Protein AF-A0AAW2X9J6-F1 (afdb_monomer)

InterPro domains:
  IPR004583 DNA repair protein Rad4 [PTHR12135] (3-171)
  IPR018328 Rad4 beta-hairpin domain 3 [PF10405] (2-46)
  IPR018328 Rad4 beta-hairpin domain 3 [SM01032] (1-47)
  IPR042488 Rad4, beta-hairpin domain 3 superfamily [G3DSA:3.30.70.2460] (1-50)

Organism: NCBI:txid2727402

Radius of gyration: 32.55 Å; Cα contacts (8 Å, |Δi|>4): 100; chains: 1; bounding box: 58×76×76 Å

Nearest PDB structures (foldseek):
  8ebx-assembly1_H  TM=8.690E-01  e=9.966E-06  Homo sapiens
  8ebs-assembly1_H  TM=7.577E-01  e=2.108E-05  Homo sapiens
  8ebv-assembly1_H  TM=7.254E-01  e=1.279E-05  Homo sapiens

Sequence (175 aa):
MAAVAKRLDIDYAPAMVGFEFRNGRSAPLFEGIVVCTEFKDAILQAYLEEEERREAEEKRRNEVQALSKWYQLLSSIITRQRLNSCYGAGALSQPSTEIPKSDDKCSTSATRAQEIVASPRRQQDDTSEKHDVPPSMPEENHEHEFVLDKEAFGEEGPTLVKRCRCGFSVQFETL

Secondary structure (DSSP, 8-state):
-HHHHHHTT--EEEEEEEEEEETTEEEEEEEEEEE-GGGHHHHHHHHHHHHHHHHHHHHHHHHHHHHHHHHHHHHHHHHHHHHHHHHGGGG--S-------------------------------------PPPP-------------------SS---EEEE-TTS-EEEE---

Foldseek 3Di:
DVVLCVVVVFDKDFDFPAWDQDPNDTDTDTDDIDGDPVCVVVSVVSVVVVVVVVVVVVVVVVVVVVVVVVVVVVVVVVVVVVCCVVPVVVPDDDDDDDDDDDDPPPDPDPDDDDDDDDDDDDDDDDDDDDDDDDDDDDPPPDDFDWDFDDDDDDPPAGFGWTAGPVGDIDTDGDD

Solvent-accessible surface area (backbone atoms only — not comparable to full-atom values): 11889 Å² total; per-residue (Å²): 103,70,70,49,34,63,72,69,75,48,77,68,44,78,25,75,75,52,68,45,78,54,98,93,40,79,41,83,31,69,62,67,65,44,63,58,78,90,49,47,63,62,50,49,52,57,36,52,58,54,46,54,54,47,53,54,51,49,50,53,52,49,51,54,50,48,50,52,53,51,50,52,52,52,50,50,51,56,50,52,52,52,49,41,72,77,52,51,71,73,81,70,78,84,85,88,81,92,84,85,88,78,91,80,77,84,73,89,74,86,78,83,82,82,90,88,88,88,82,83,89,80,85,77,84,90,77,91,76,89,77,91,78,79,87,83,73,83,87,78,90,66,85,80,74,68,67,87,74,77,86,66,90,57,100,77,60,67,64,46,64,44,54,39,96,88,70,54,71,50,77,45,76,77,132

Structure (mmCIF, N/CA/C/O backbone):
data_AF-A0AAW2X9J6-F1
#
_entry.id   AF-A0AAW2X9J6-F1
#
loop_
_atom_site.group_PDB
_atom_site.id
_atom_site.type_symbol
_atom_site.label_atom_id
_atom_site.label_alt_id
_atom_site.label_comp_id
_atom_site.label_asym_id
_atom_site.label_entity_id
_atom_site.label_seq_id
_atom_site.pdbx_PDB_ins_code
_atom_site.Cartn_x
_atom_site.Cartn_y
_atom_site.Cartn_z
_atom_site.occupancy
_atom_site.B_iso_or_equiv
_atom_site.auth_seq_id
_atom_site.auth_comp_id
_atom_site.auth_asym_id
_atom_site.auth_atom_id
_atom_site.pdbx_PDB_model_num
ATOM 1 N N . MET A 1 1 ? -3.745 0.968 7.072 1.00 84.56 1 MET A N 1
ATOM 2 C CA . MET A 1 1 ? -4.749 1.553 7.998 1.00 84.56 1 MET A CA 1
ATOM 3 C C . MET A 1 1 ? -4.140 2.327 9.175 1.00 84.56 1 MET A C 1
ATOM 5 O O . MET A 1 1 ? -4.351 3.527 9.206 1.00 84.56 1 MET A O 1
ATOM 9 N N . ALA A 1 2 ? -3.350 1.745 10.095 1.00 88.69 2 ALA A N 1
ATOM 10 C CA . ALA A 1 2 ? -2.831 2.468 11.285 1.00 88.69 2 ALA A CA 1
ATOM 11 C C . ALA A 1 2 ? -2.129 3.820 10.996 1.00 88.69 2 ALA A C 1
ATOM 13 O O . ALA A 1 2 ? -2.370 4.812 11.679 1.00 88.69 2 ALA A O 1
ATOM 14 N N . ALA A 1 3 ? -1.315 3.893 9.935 1.00 91.12 3 ALA A N 1
ATOM 15 C CA . ALA A 1 3 ? -0.676 5.142 9.505 1.00 91.12 3 ALA A CA 1
ATOM 16 C C . ALA A 1 3 ? -1.676 6.230 9.054 1.00 91.12 3 ALA A C 1
ATOM 18 O O . ALA A 1 3 ? -1.395 7.415 9.206 1.00 91.12 3 ALA A O 1
ATOM 19 N N . VAL A 1 4 ? -2.847 5.837 8.537 1.00 93.06 4 VAL A N 1
ATOM 20 C CA . VAL A 1 4 ? -3.930 6.749 8.135 1.00 93.06 4 VAL A CA 1
ATOM 21 C C . VAL A 1 4 ? -4.633 7.306 9.373 1.00 93.06 4 VAL A C 1
ATOM 23 O O . VAL A 1 4 ? -4.786 8.517 9.468 1.00 93.06 4 VAL A O 1
ATOM 26 N N . ALA A 1 5 ? -4.952 6.461 10.363 1.00 92.81 5 ALA A N 1
ATOM 27 C CA . ALA A 1 5 ? -5.509 6.908 11.646 1.00 92.81 5 ALA A CA 1
ATOM 28 C C . ALA A 1 5 ? -4.590 7.922 12.344 1.00 92.81 5 ALA A C 1
ATOM 30 O O . ALA A 1 5 ? -5.027 9.007 12.716 1.00 92.81 5 ALA A O 1
ATOM 31 N N . LYS A 1 6 ? -3.284 7.624 12.397 1.00 93.44 6 LYS A N 1
ATOM 32 C CA . LYS A 1 6 ? -2.269 8.541 12.934 1.00 93.44 6 LYS A CA 1
ATOM 33 C C . LYS A 1 6 ? -2.137 9.849 12.134 1.00 93.44 6 LYS A C 1
ATOM 35 O O . LYS A 1 6 ? -1.801 10.872 12.714 1.00 93.44 6 LYS A O 1
ATOM 40 N N . ARG A 1 7 ? -2.376 9.834 10.816 1.00 93.00 7 ARG A N 1
ATOM 41 C CA . ARG A 1 7 ? -2.359 11.041 9.964 1.00 93.00 7 ARG A CA 1
ATOM 42 C C . ARG A 1 7 ? -3.584 11.935 10.186 1.00 93.00 7 ARG A C 1
ATOM 44 O O . ARG A 1 7 ? -3.484 13.135 9.964 1.00 93.00 7 ARG A O 1
ATOM 51 N N . LEU A 1 8 ? -4.710 11.352 10.596 1.00 92.12 8 LEU A N 1
ATOM 52 C CA . LEU A 1 8 ? -5.964 12.057 10.873 1.00 92.12 8 LEU A CA 1
ATOM 53 C C . LEU A 1 8 ? -6.142 12.446 12.354 1.00 92.12 8 LEU A C 1
ATOM 55 O O . LEU A 1 8 ? -7.161 13.037 12.685 1.00 92.12 8 LEU A O 1
ATOM 59 N N . ASP A 1 9 ? -5.169 12.125 13.215 1.00 94.00 9 ASP A N 1
ATOM 60 C CA . ASP A 1 9 ? -5.204 12.350 14.672 1.00 94.00 9 ASP A CA 1
ATOM 61 C C . ASP A 1 9 ? -6.423 11.701 15.365 1.00 94.00 9 ASP A C 1
ATOM 63 O O . ASP A 1 9 ? -7.065 12.274 16.239 1.00 94.00 9 ASP A O 1
ATOM 67 N N . ILE A 1 10 ? -6.764 10.481 14.930 1.00 94.62 10 ILE A N 1
ATOM 68 C CA . ILE A 1 10 ? -7.896 9.698 15.446 1.00 94.62 10 ILE A CA 1
ATOM 69 C C . ILE A 1 10 ? -7.376 8.605 16.384 1.00 94.62 10 ILE A C 1
ATOM 71 O O . ILE A 1 10 ? -6.515 7.810 15.993 1.00 94.62 10 ILE A O 1
ATOM 75 N N . ASP A 1 11 ? -7.945 8.524 17.589 1.00 95.56 11 ASP A N 1
ATOM 76 C CA . ASP A 1 11 ? -7.653 7.469 18.562 1.00 95.56 11 ASP A CA 1
ATOM 77 C C . ASP A 1 11 ? -7.948 6.071 17.992 1.00 95.56 11 ASP A C 1
ATOM 79 O O . ASP A 1 11 ? -9.028 5.796 17.457 1.00 95.56 11 ASP A O 1
ATOM 83 N N . TYR A 1 12 ? -6.982 5.160 18.128 1.00 95.69 12 TYR A N 1
ATOM 84 C CA . TYR A 1 12 ? -7.105 3.778 17.668 1.00 95.69 12 TYR A CA 1
ATOM 85 C C . TYR A 1 12 ? -6.331 2.804 18.559 1.00 95.69 12 TYR A C 1
ATOM 87 O O . TYR A 1 12 ? -5.321 3.155 19.172 1.00 95.69 12 TYR A O 1
ATOM 95 N N . ALA A 1 13 ? -6.765 1.544 18.565 1.00 96.31 13 ALA A N 1
ATOM 96 C CA . ALA A 1 13 ? -6.039 0.432 19.172 1.00 96.31 13 ALA A CA 1
ATOM 97 C C . ALA A 1 13 ? -5.655 -0.610 18.101 1.00 96.31 13 ALA A C 1
ATOM 99 O O . ALA A 1 13 ? -6.454 -0.865 17.198 1.00 96.31 13 ALA A O 1
ATOM 100 N N . PRO A 1 14 ? -4.470 -1.247 18.162 1.00 95.56 14 PRO A N 1
ATOM 101 C CA . PRO A 1 14 ? -4.157 -2.403 17.320 1.00 95.56 14 PRO A CA 1
ATOM 102 C C . PRO A 1 14 ? -5.123 -3.566 17.589 1.00 95.56 14 PRO A C 1
ATOM 104 O O . PRO A 1 14 ? -5.355 -3.923 18.745 1.00 95.56 14 PRO A O 1
ATOM 107 N N . ALA A 1 15 ? -5.673 -4.177 16.539 1.00 96.19 15 ALA A N 1
ATOM 108 C CA . ALA A 1 15 ? -6.600 -5.298 16.684 1.00 96.19 15 ALA A CA 1
ATOM 109 C C . ALA A 1 15 ? -5.829 -6.622 16.818 1.00 96.19 15 ALA A C 1
ATOM 111 O O . ALA A 1 15 ? -5.160 -7.044 15.878 1.00 96.19 15 ALA A O 1
ATOM 112 N N . MET A 1 16 ? -5.903 -7.282 17.979 1.00 95.94 16 MET A N 1
ATOM 113 C CA . MET A 1 16 ? -5.377 -8.643 18.151 1.00 95.94 16 MET A CA 1
ATOM 114 C C . MET A 1 16 ? -6.395 -9.641 17.590 1.00 95.94 16 MET A C 1
ATOM 116 O O . MET A 1 16 ? -7.492 -9.764 18.131 1.00 95.94 16 MET A O 1
ATOM 120 N N . VAL A 1 17 ? -6.038 -10.337 16.510 1.00 96.00 17 VAL A N 1
ATOM 121 C CA . VAL A 1 17 ? -6.939 -11.259 15.789 1.00 96.00 17 VAL A CA 1
ATOM 122 C C . VAL A 1 17 ? -6.656 -12.725 16.138 1.00 96.00 17 VAL A C 1
ATOM 124 O O . VAL A 1 17 ? -7.538 -13.573 16.026 1.00 96.00 17 VAL A O 1
ATOM 127 N N . GLY A 1 18 ? -5.459 -13.037 16.640 1.00 95.50 18 GLY A N 1
ATOM 128 C CA . GLY A 1 18 ? -5.122 -14.386 17.087 1.00 95.50 18 GLY A CA 1
ATOM 129 C C . GLY A 1 18 ? -3.713 -14.493 17.656 1.00 95.50 18 GLY A C 1
ATOM 130 O O . GLY A 1 18 ? -3.177 -13.532 18.206 1.00 95.50 18 GLY A O 1
ATOM 131 N N . PHE A 1 19 ? -3.103 -15.666 17.491 1.00 95.75 19 PHE A N 1
ATOM 132 C CA . PHE A 1 19 ? -1.718 -15.936 17.874 1.00 95.75 19 PHE A CA 1
ATOM 133 C C . PHE A 1 19 ? -0.973 -16.609 16.720 1.00 95.75 19 PHE A C 1
ATOM 135 O O . PHE A 1 19 ? -1.472 -17.567 16.134 1.00 95.75 19 PHE A O 1
ATOM 142 N N . GLU A 1 20 ? 0.237 -16.140 16.428 1.00 95.50 20 GLU A N 1
ATOM 143 C CA . GLU A 1 20 ? 1.169 -16.804 15.520 1.00 95.50 20 GLU A CA 1
ATOM 144 C C . GLU A 1 20 ? 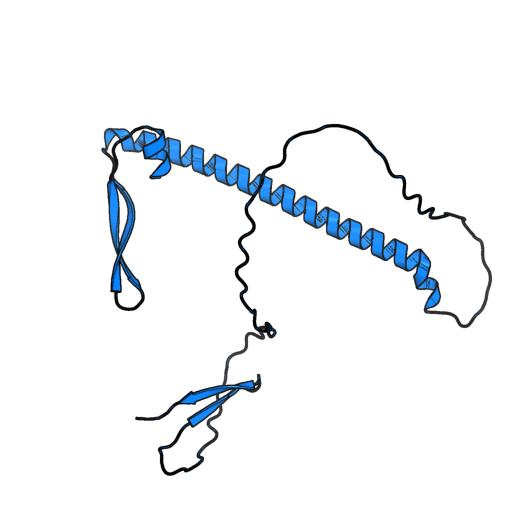2.125 -17.686 16.339 1.00 95.50 20 GLU A C 1
ATOM 146 O O . GLU A 1 20 ? 2.721 -17.235 17.321 1.00 95.50 20 GLU A O 1
ATOM 151 N N . PHE A 1 21 ? 2.287 -18.951 15.947 1.00 94.50 21 PHE A N 1
ATOM 152 C CA . PHE A 1 21 ? 3.255 -19.855 16.569 1.00 94.50 21 PHE A CA 1
ATOM 153 C C . PHE A 1 21 ? 4.570 -19.842 15.786 1.00 94.50 21 PHE A C 1
ATOM 155 O O . PHE A 1 21 ? 4.641 -20.350 14.669 1.00 94.50 21 PHE A O 1
ATOM 162 N N . ARG A 1 22 ? 5.633 -19.302 16.393 1.00 91.88 22 ARG A N 1
ATOM 163 C CA . ARG A 1 22 ? 6.995 -19.292 15.836 1.00 91.88 22 ARG A CA 1
ATOM 164 C C . ARG A 1 22 ? 7.983 -19.887 16.828 1.00 91.88 22 ARG A C 1
ATOM 166 O O . ARG A 1 22 ? 7.988 -19.522 18.001 1.00 91.88 22 ARG A O 1
ATOM 173 N N . ASN A 1 23 ? 8.820 -20.816 16.362 1.00 91.06 23 ASN A N 1
ATOM 174 C CA . ASN A 1 23 ? 9.889 -21.445 17.154 1.00 91.06 23 ASN A CA 1
ATOM 175 C C . ASN A 1 23 ? 9.409 -21.990 18.522 1.00 91.06 23 ASN A C 1
ATOM 177 O O . ASN A 1 23 ? 10.078 -21.819 19.540 1.00 91.06 23 ASN A O 1
ATOM 181 N N . GLY A 1 24 ? 8.220 -22.605 18.558 1.00 93.44 24 GLY A N 1
ATOM 182 C CA . GLY A 1 24 ? 7.622 -23.156 19.783 1.00 93.44 24 GLY A CA 1
ATOM 183 C C . GLY A 1 24 ? 7.060 -22.119 20.768 1.00 93.44 24 GLY A C 1
ATOM 184 O O . GLY A 1 24 ? 6.693 -22.486 21.880 1.00 93.44 24 GLY A O 1
ATOM 185 N N . ARG A 1 25 ? 6.977 -20.837 20.389 1.00 93.62 25 ARG A N 1
ATOM 186 C CA . ARG A 1 25 ? 6.386 -19.754 21.191 1.00 93.62 25 ARG A CA 1
ATOM 187 C C . ARG A 1 25 ? 5.164 -19.174 20.479 1.00 93.62 25 ARG A C 1
ATOM 189 O O . ARG A 1 25 ? 5.194 -18.983 19.266 1.00 93.62 25 ARG A O 1
ATOM 196 N N . SER A 1 26 ? 4.111 -18.859 21.231 1.00 95.31 26 SER A N 1
ATOM 197 C CA . SER A 1 26 ? 2.956 -18.105 20.732 1.00 95.31 26 SER A CA 1
ATOM 198 C C . SER A 1 26 ? 3.195 -16.602 20.890 1.00 95.31 26 SER A C 1
ATOM 200 O O . SER A 1 26 ? 3.357 -16.124 22.015 1.00 95.31 26 SER A O 1
ATOM 202 N N . ALA A 1 27 ? 3.176 -15.855 19.791 1.00 95.06 27 ALA A N 1
ATOM 203 C CA . ALA A 1 27 ? 3.151 -14.395 19.790 1.00 95.06 27 ALA A CA 1
ATOM 204 C C . ALA A 1 27 ? 1.740 -13.897 19.422 1.00 95.06 27 ALA A C 1
ATOM 206 O O . ALA A 1 27 ? 1.083 -14.533 18.598 1.00 95.06 27 ALA A O 1
ATOM 207 N N . PRO A 1 28 ? 1.240 -12.790 19.999 1.00 95.75 28 PRO A N 1
ATOM 208 C CA . PRO A 1 28 ? -0.035 -12.210 19.581 1.00 95.75 28 PRO A CA 1
ATOM 209 C C . PRO A 1 28 ? 0.052 -11.690 18.139 1.00 95.75 28 PRO A C 1
ATOM 211 O O . PRO A 1 28 ? 0.964 -10.935 17.797 1.00 95.75 28 PRO A O 1
ATOM 214 N N . LEU A 1 29 ? -0.914 -12.077 17.307 1.00 96.12 29 LEU A N 1
ATOM 215 C CA . LEU A 1 29 ? -1.053 -11.608 15.933 1.00 96.12 29 LEU A CA 1
ATOM 216 C C . LEU A 1 29 ? -1.954 -10.370 15.913 1.00 96.12 29 LEU A C 1
ATOM 218 O O . LEU A 1 29 ? -3.142 -10.452 16.238 1.00 96.12 29 LEU A O 1
ATOM 222 N N . PHE A 1 30 ? -1.381 -9.232 15.520 1.00 95.44 30 PHE A N 1
ATOM 223 C CA . PHE A 1 30 ? -2.109 -7.981 15.336 1.00 95.44 30 PHE A CA 1
ATOM 224 C C . PHE A 1 30 ? -2.389 -7.743 13.852 1.00 95.44 30 PHE A C 1
ATOM 226 O O . PHE A 1 30 ? -1.461 -7.531 13.073 1.00 95.44 30 PHE A O 1
ATOM 233 N N . GLU A 1 31 ? -3.664 -7.743 13.472 1.00 93.94 31 GLU A N 1
ATOM 234 C CA . GLU A 1 31 ? -4.109 -7.531 12.097 1.00 93.94 31 GLU A CA 1
ATOM 235 C C . GLU A 1 31 ? -5.226 -6.480 12.075 1.00 93.94 31 GLU A C 1
ATOM 237 O O . GLU A 1 31 ? -6.342 -6.707 12.534 1.00 93.94 31 GLU A O 1
ATOM 242 N N . GLY A 1 32 ? -4.908 -5.293 11.554 1.00 93.94 32 GLY A N 1
ATOM 243 C CA . GLY A 1 32 ? -5.832 -4.159 11.505 1.00 93.94 32 GLY A CA 1
ATOM 244 C C . GLY A 1 32 ? -5.836 -3.280 12.762 1.00 93.94 32 GLY A C 1
ATOM 245 O O . GLY A 1 32 ? -4.936 -3.325 13.605 1.00 93.94 32 GLY A O 1
ATOM 246 N N . ILE A 1 33 ? -6.843 -2.408 12.844 1.00 95.69 33 ILE A N 1
ATOM 247 C CA . ILE A 1 33 ? -7.042 -1.444 13.934 1.00 95.69 33 ILE A CA 1
ATOM 248 C C . ILE A 1 33 ? -8.513 -1.402 14.351 1.00 95.69 33 ILE A C 1
ATOM 250 O O . ILE A 1 33 ? -9.403 -1.583 13.521 1.00 95.69 33 ILE A O 1
ATOM 254 N N . VAL A 1 34 ? -8.756 -1.109 15.624 1.00 95.81 34 VAL A N 1
ATOM 255 C CA . VAL A 1 34 ? -10.070 -0.782 16.182 1.00 95.81 34 VAL A CA 1
ATOM 256 C C . VAL A 1 34 ? -10.157 0.736 16.342 1.00 95.81 34 VAL A C 1
ATOM 258 O O . VAL A 1 34 ? -9.240 1.351 16.887 1.00 95.81 34 VAL A O 1
ATOM 261 N N . VAL A 1 35 ? -11.253 1.324 15.864 1.00 95.62 35 VAL A N 1
ATOM 262 C CA . VAL A 1 35 ? -11.573 2.761 15.931 1.00 95.62 35 VAL A CA 1
ATOM 263 C C . VAL A 1 35 ? -13.033 2.944 16.348 1.00 95.62 35 VAL A C 1
ATOM 265 O O . VAL A 1 35 ? -13.846 2.033 16.166 1.00 95.62 35 VAL A O 1
ATOM 268 N N . CYS A 1 36 ? -13.390 4.117 16.875 1.00 95.69 36 CYS A N 1
ATOM 269 C CA . CYS A 1 36 ? -14.789 4.454 17.145 1.00 95.69 36 CYS A CA 1
ATOM 270 C C . CYS A 1 36 ? -15.611 4.481 15.844 1.00 95.69 36 CYS A C 1
ATOM 272 O O . CYS A 1 36 ? -15.117 4.874 14.784 1.00 95.69 36 CYS A O 1
ATOM 274 N N . THR A 1 37 ? -16.883 4.082 15.924 1.00 96.12 37 THR A N 1
ATOM 275 C CA . THR A 1 37 ? -17.760 3.893 14.752 1.00 96.12 37 THR A CA 1
ATOM 276 C C . THR A 1 37 ? -17.959 5.161 13.925 1.00 96.12 37 THR A C 1
ATOM 278 O O . THR A 1 37 ? -18.074 5.071 12.707 1.00 96.12 37 THR A O 1
ATOM 281 N N . GLU A 1 38 ? -17.939 6.328 14.568 1.00 95.31 38 GLU A N 1
ATOM 282 C CA . GLU A 1 38 ? -18.060 7.655 13.946 1.00 95.31 38 GLU A CA 1
ATOM 283 C C . GLU A 1 38 ? -16.933 7.956 12.941 1.00 95.31 38 GLU A C 1
ATOM 285 O O . GLU A 1 38 ? -17.153 8.639 11.945 1.00 95.31 38 GLU A O 1
ATOM 290 N N . PHE A 1 39 ? -15.737 7.402 13.160 1.00 94.88 39 PHE A N 1
ATOM 291 C CA . PHE A 1 39 ? -14.557 7.645 12.324 1.00 94.88 39 PHE A CA 1
ATOM 292 C C . PHE A 1 39 ? -14.329 6.586 11.241 1.00 94.88 39 PHE A C 1
ATOM 294 O O . PHE A 1 39 ? -13.434 6.739 10.407 1.00 94.88 39 PHE A O 1
ATOM 301 N N . LYS A 1 40 ? -15.128 5.513 11.235 1.00 93.75 40 LYS A N 1
ATOM 302 C CA . LYS A 1 40 ? -14.982 4.368 10.327 1.00 93.75 40 LYS A CA 1
ATOM 303 C C . LYS A 1 40 ? -14.868 4.800 8.863 1.00 93.75 40 LYS A C 1
ATOM 305 O O . LYS A 1 40 ? -13.939 4.384 8.172 1.00 93.75 40 LYS A O 1
ATOM 310 N N . ASP A 1 41 ? -15.800 5.628 8.401 1.00 95.44 41 ASP A N 1
ATOM 311 C CA . ASP A 1 41 ? -15.914 5.962 6.981 1.00 95.44 41 ASP A CA 1
ATOM 312 C C . ASP A 1 41 ? -14.805 6.940 6.543 1.00 95.44 41 ASP A C 1
ATOM 314 O O . ASP A 1 41 ? -14.239 6.779 5.463 1.00 95.44 41 ASP A O 1
ATOM 318 N N . ALA A 1 42 ? -14.392 7.861 7.425 1.00 94.38 42 ALA A N 1
ATOM 319 C CA . ALA A 1 42 ? -13.246 8.748 7.201 1.00 94.38 42 ALA A CA 1
ATOM 320 C C . ALA A 1 42 ? -11.922 7.970 7.074 1.00 94.38 42 ALA A C 1
ATOM 322 O O . ALA A 1 42 ? -11.126 8.231 6.170 1.00 94.38 42 ALA A O 1
ATOM 323 N N . ILE A 1 43 ? -11.703 6.973 7.942 1.00 95.31 43 ILE A N 1
ATOM 324 C CA . ILE A 1 43 ? -10.543 6.071 7.872 1.00 95.31 43 ILE A CA 1
ATOM 325 C C . ILE A 1 43 ? -10.566 5.242 6.584 1.00 95.31 43 ILE A C 1
ATOM 327 O O . ILE A 1 43 ? -9.519 5.066 5.959 1.00 95.31 43 ILE A O 1
ATOM 331 N N . LEU A 1 44 ? -11.737 4.730 6.188 1.00 94.50 44 LEU A N 1
ATOM 332 C CA . LEU A 1 44 ? -11.888 3.904 4.991 1.00 94.50 44 LEU A CA 1
ATOM 333 C C . LEU A 1 44 ? -11.586 4.709 3.720 1.00 94.50 44 LEU A C 1
ATOM 335 O O . LEU A 1 44 ? -10.768 4.274 2.912 1.00 94.50 44 LEU A O 1
ATOM 339 N N . GLN A 1 45 ? -12.185 5.893 3.567 1.00 95.31 45 GLN A N 1
ATOM 340 C CA . GLN A 1 45 ? -11.958 6.757 2.407 1.00 95.31 45 GLN A CA 1
ATOM 341 C C . GLN A 1 45 ? -10.481 7.166 2.301 1.00 95.31 45 GLN A C 1
ATOM 343 O O . GLN A 1 45 ? -9.844 6.922 1.278 1.00 95.31 45 GLN A O 1
ATOM 348 N N . ALA A 1 46 ? -9.899 7.686 3.387 1.00 95.25 46 ALA A N 1
ATOM 349 C CA . ALA A 1 46 ? -8.500 8.112 3.408 1.00 95.25 46 ALA A CA 1
ATOM 350 C C . ALA A 1 46 ? -7.497 6.947 3.268 1.00 95.25 46 ALA A C 1
ATOM 352 O O . ALA A 1 46 ? -6.318 7.184 2.993 1.00 95.25 46 ALA A O 1
ATOM 353 N N . TYR A 1 47 ? -7.932 5.699 3.483 1.00 94.94 47 TYR A N 1
ATOM 354 C CA . TYR A 1 47 ? -7.149 4.505 3.172 1.00 94.94 47 TYR A CA 1
ATOM 355 C C . TYR A 1 47 ? -7.223 4.139 1.684 1.00 94.94 47 TYR A C 1
ATOM 357 O O . TYR A 1 47 ? -6.179 3.872 1.098 1.00 94.94 47 TYR A O 1
ATOM 365 N N . LEU A 1 48 ? -8.410 4.179 1.070 1.00 95.69 48 LEU A N 1
ATOM 366 C CA . LEU A 1 48 ? -8.592 3.892 -0.358 1.00 95.69 48 LEU A CA 1
ATOM 367 C C . LEU A 1 48 ? -7.826 4.889 -1.241 1.00 95.69 48 LEU A C 1
ATOM 369 O O . LEU A 1 48 ? -7.071 4.466 -2.111 1.00 95.69 48 LEU A O 1
ATOM 373 N N . GLU A 1 49 ? -7.930 6.191 -0.954 1.00 94.31 49 GLU A N 1
ATOM 374 C CA . GLU A 1 49 ? -7.169 7.247 -1.646 1.00 94.31 49 GLU A CA 1
ATOM 375 C C . GLU A 1 49 ? -5.644 7.034 -1.536 1.00 94.31 49 GLU A C 1
ATOM 377 O O . GLU A 1 49 ? -4.888 7.254 -2.482 1.00 94.31 49 GLU A O 1
ATOM 382 N N . GLU A 1 50 ? -5.171 6.589 -0.368 1.00 93.06 50 GLU A N 1
ATOM 383 C CA . GLU A 1 50 ? -3.751 6.336 -0.098 1.00 93.06 50 GLU A CA 1
ATOM 384 C C . GLU A 1 50 ? -3.235 5.051 -0.770 1.00 93.06 50 GLU A C 1
ATOM 386 O O . GLU A 1 50 ? -2.047 4.967 -1.092 1.00 93.06 50 GLU A O 1
ATOM 391 N N . GLU A 1 51 ? -4.103 4.058 -0.970 1.00 94.06 51 GLU A N 1
ATOM 392 C CA . GLU A 1 51 ? -3.789 2.818 -1.683 1.00 94.06 51 GLU A CA 1
ATOM 393 C C . GLU A 1 51 ? -3.753 3.056 -3.199 1.00 94.06 51 GLU A C 1
ATOM 395 O O . GLU A 1 51 ? -2.734 2.769 -3.819 1.00 94.06 51 GLU A O 1
ATOM 400 N N . GLU A 1 52 ? -4.763 3.720 -3.777 1.00 95.38 52 GLU A N 1
ATOM 401 C CA . GLU A 1 52 ? -4.774 4.118 -5.196 1.00 95.38 52 GLU A CA 1
ATOM 402 C C . GLU A 1 52 ? -3.531 4.955 -5.551 1.00 95.38 52 GLU A C 1
ATOM 404 O O . GLU A 1 52 ? -2.846 4.703 -6.548 1.00 95.38 52 GLU A O 1
ATOM 409 N N . ARG A 1 53 ? -3.168 5.913 -4.685 1.00 93.75 53 ARG A N 1
ATOM 410 C CA . ARG A 1 53 ? -1.948 6.720 -4.832 1.00 93.75 53 ARG A CA 1
ATOM 411 C C . ARG A 1 53 ? -0.677 5.860 -4.847 1.00 93.75 53 ARG A C 1
ATOM 413 O O . ARG A 1 53 ? 0.257 6.173 -5.588 1.00 93.75 53 ARG A O 1
ATOM 420 N N . ARG A 1 54 ? -0.620 4.801 -4.031 1.00 94.19 54 ARG A N 1
ATOM 421 C CA . ARG A 1 54 ? 0.524 3.876 -3.955 1.00 94.19 54 ARG A CA 1
ATOM 422 C C . ARG A 1 54 ? 0.595 2.977 -5.183 1.00 94.19 54 ARG A C 1
ATOM 424 O O . ARG A 1 54 ? 1.669 2.871 -5.767 1.00 94.19 54 ARG A O 1
ATOM 431 N N . GLU A 1 55 ? -0.525 2.397 -5.602 1.00 95.88 55 GLU A N 1
ATOM 432 C CA . GLU A 1 55 ? -0.619 1.568 -6.807 1.00 95.88 55 GLU A CA 1
ATOM 433 C C . GLU A 1 55 ? -0.225 2.360 -8.063 1.00 95.88 55 GLU A C 1
ATOM 435 O O . GLU A 1 55 ? 0.555 1.878 -8.886 1.00 95.88 55 GLU A O 1
ATOM 440 N N . ALA A 1 56 ? -0.680 3.611 -8.189 1.00 95.94 56 ALA A N 1
ATOM 441 C CA . ALA A 1 56 ? -0.291 4.498 -9.284 1.00 95.94 56 ALA A CA 1
ATOM 442 C C . ALA A 1 56 ? 1.218 4.819 -9.277 1.00 95.94 56 ALA A C 1
ATOM 444 O O . ALA A 1 56 ? 1.864 4.839 -10.331 1.00 95.94 56 ALA A O 1
ATOM 445 N N . GLU A 1 57 ? 1.807 5.045 -8.098 1.00 95.81 57 GLU A N 1
ATOM 446 C CA . GLU A 1 57 ? 3.244 5.290 -7.949 1.00 95.81 57 GLU A CA 1
ATOM 447 C C . GLU A 1 57 ? 4.085 4.038 -8.252 1.00 95.81 57 GLU A C 1
ATOM 449 O O . GLU A 1 57 ? 5.091 4.136 -8.963 1.00 95.81 57 GLU A O 1
ATOM 454 N N . GLU A 1 58 ? 3.657 2.862 -7.787 1.00 96.56 58 GLU A N 1
ATOM 455 C CA . GLU A 1 58 ? 4.289 1.580 -8.098 1.00 96.56 58 GLU A CA 1
ATOM 456 C C . GLU A 1 58 ? 4.200 1.260 -9.592 1.00 96.56 58 GLU A C 1
ATOM 458 O O . GLU A 1 58 ? 5.217 0.939 -10.211 1.00 96.56 58 GLU A O 1
ATOM 463 N N . LYS A 1 59 ? 3.025 1.429 -10.209 1.00 97.06 59 LYS A N 1
ATOM 464 C CA . LYS A 1 59 ? 2.838 1.255 -11.652 1.00 97.06 59 LYS A CA 1
ATOM 465 C C . LYS A 1 59 ? 3.793 2.147 -12.444 1.00 97.06 59 LYS A C 1
ATOM 467 O O . LYS A 1 59 ? 4.541 1.636 -13.276 1.00 97.06 59 LYS A O 1
ATOM 472 N N . ARG A 1 60 ? 3.868 3.444 -12.121 1.00 96.75 60 ARG A N 1
ATOM 473 C CA . ARG A 1 60 ? 4.820 4.380 -12.748 1.00 96.75 60 ARG A CA 1
ATOM 474 C C . ARG A 1 60 ? 6.274 3.937 -12.547 1.00 96.75 60 ARG A C 1
ATOM 476 O O . ARG A 1 60 ? 7.086 4.015 -13.469 1.00 96.75 60 ARG A O 1
ATOM 483 N N . ARG A 1 61 ? 6.631 3.458 -11.350 1.00 97.25 61 ARG A N 1
ATOM 484 C CA . ARG A 1 61 ? 7.977 2.942 -11.048 1.00 97.25 61 ARG A CA 1
ATOM 485 C C . ARG A 1 61 ? 8.299 1.690 -11.873 1.00 97.25 61 ARG A C 1
ATOM 487 O O . ARG A 1 61 ? 9.432 1.549 -12.338 1.00 97.25 61 ARG A O 1
ATOM 494 N N . ASN A 1 62 ? 7.327 0.807 -12.070 1.00 97.69 62 ASN A N 1
ATOM 495 C CA . ASN A 1 62 ? 7.462 -0.417 -12.857 1.00 97.69 62 ASN A CA 1
ATOM 496 C C . ASN A 1 62 ? 7.564 -0.111 -14.360 1.00 97.69 62 ASN A C 1
ATOM 498 O O . ASN A 1 62 ? 8.429 -0.674 -15.029 1.00 97.69 62 ASN A O 1
ATOM 502 N N . GLU A 1 63 ? 6.789 0.848 -14.871 1.00 98.00 63 GLU A N 1
ATOM 503 C CA . GLU A 1 63 ? 6.895 1.365 -16.244 1.00 98.00 63 GLU A CA 1
ATOM 504 C C . GLU A 1 63 ? 8.287 1.959 -16.522 1.00 98.00 63 GLU A C 1
ATOM 506 O O . GLU A 1 63 ? 8.938 1.577 -17.496 1.00 98.00 63 GLU A O 1
ATOM 511 N N . VAL A 1 64 ? 8.805 2.820 -15.637 1.00 97.94 64 VAL A N 1
ATOM 512 C CA . VAL A 1 64 ? 10.157 3.401 -15.769 1.00 97.94 64 VAL A CA 1
ATOM 513 C C . VAL A 1 64 ? 11.247 2.322 -15.736 1.00 97.94 64 VAL A C 1
ATOM 515 O O . VAL A 1 64 ? 12.176 2.355 -16.547 1.00 97.94 64 VAL A O 1
ATOM 518 N N . GLN A 1 65 ? 11.135 1.329 -14.846 1.00 98.31 65 GLN A N 1
ATOM 519 C CA . GLN A 1 65 ? 12.066 0.195 -14.811 1.00 98.31 65 GLN A CA 1
ATOM 520 C C . GLN A 1 65 ? 11.994 -0.661 -16.079 1.00 98.31 65 GLN A C 1
ATOM 522 O O . GLN A 1 65 ? 13.035 -1.083 -16.586 1.00 98.31 65 GLN A O 1
ATOM 527 N N . ALA A 1 66 ? 10.794 -0.919 -16.603 1.00 98.38 66 ALA A N 1
ATOM 528 C CA . ALA A 1 66 ? 10.611 -1.654 -17.846 1.00 98.38 66 ALA A CA 1
ATOM 529 C C . ALA A 1 66 ? 11.267 -0.906 -19.014 1.00 98.38 66 ALA A C 1
ATOM 531 O O . ALA A 1 66 ? 12.082 -1.492 -19.722 1.00 98.38 66 ALA A O 1
ATOM 532 N N . LEU A 1 67 ? 10.998 0.395 -19.171 1.00 98.25 67 LEU A N 1
ATOM 533 C CA . LEU A 1 67 ? 11.613 1.236 -20.206 1.00 98.25 67 LEU A CA 1
ATOM 534 C C . LEU A 1 67 ? 13.146 1.248 -20.116 1.00 98.25 67 LEU A C 1
ATOM 536 O O . LEU A 1 67 ? 13.819 1.118 -21.137 1.00 98.25 67 LEU A O 1
ATOM 540 N N . SER A 1 68 ? 13.709 1.331 -18.906 1.00 98.06 68 SER A N 1
ATOM 541 C CA . SER A 1 68 ? 15.159 1.248 -18.690 1.00 98.06 68 SER A CA 1
ATOM 542 C C . SER A 1 68 ? 15.739 -0.103 -19.141 1.00 98.06 68 SER A C 1
ATOM 544 O O . SER A 1 68 ? 16.726 -0.134 -19.881 1.00 98.06 68 SER A O 1
ATOM 546 N N . LYS A 1 69 ? 15.084 -1.220 -18.789 1.00 98.31 69 LYS A N 1
ATOM 547 C CA . LYS A 1 69 ? 15.474 -2.574 -19.224 1.00 98.31 69 LYS A CA 1
ATOM 548 C C . LYS A 1 69 ? 15.359 -2.749 -20.745 1.00 98.31 69 LYS A C 1
ATOM 550 O O . LYS A 1 69 ? 16.271 -3.301 -21.359 1.00 98.31 69 LYS A O 1
ATOM 555 N N . TRP A 1 70 ? 14.299 -2.229 -21.369 1.00 98.38 70 TRP A N 1
ATOM 556 C CA . TRP A 1 70 ? 14.129 -2.226 -22.829 1.00 98.38 70 TRP A CA 1
ATOM 557 C C . TRP A 1 70 ? 15.219 -1.418 -23.539 1.00 98.38 70 TRP A C 1
ATOM 559 O O . TRP A 1 70 ? 15.797 -1.891 -24.519 1.00 98.38 70 TRP A O 1
ATOM 569 N N . TYR A 1 71 ? 15.556 -0.235 -23.020 1.00 98.19 71 TYR A N 1
ATOM 570 C CA . TYR A 1 71 ? 16.652 0.579 -23.541 1.00 98.19 71 TYR A CA 1
ATOM 571 C C . TYR A 1 71 ? 18.004 -0.140 -23.428 1.00 98.19 71 TYR A C 1
ATOM 573 O O . TYR A 1 71 ? 18.779 -0.144 -24.387 1.00 98.19 71 TYR A O 1
ATOM 581 N N . GLN A 1 72 ? 18.282 -0.795 -22.296 1.00 98.19 72 GLN A N 1
ATOM 582 C CA . GLN A 1 72 ? 19.497 -1.591 -22.107 1.00 98.19 72 GLN A CA 1
ATOM 583 C C . GLN A 1 72 ? 19.556 -2.777 -23.084 1.00 98.19 72 GLN A C 1
ATOM 585 O O . GLN A 1 72 ? 20.604 -3.011 -23.691 1.00 98.19 72 GLN A O 1
ATOM 590 N N . LEU A 1 73 ? 18.440 -3.487 -23.291 1.00 98.31 73 LEU A N 1
ATOM 591 C CA . LEU A 1 73 ? 18.343 -4.584 -24.255 1.00 98.31 73 LEU A CA 1
ATOM 592 C C . LEU A 1 73 ? 18.674 -4.098 -25.673 1.00 98.31 73 LEU A C 1
ATOM 594 O O . LEU A 1 73 ? 19.596 -4.628 -26.296 1.00 98.31 73 LEU A O 1
ATOM 598 N N . LEU A 1 74 ? 17.995 -3.051 -26.151 1.00 98.31 74 LEU A N 1
ATOM 599 C CA . LEU A 1 74 ? 18.219 -2.488 -27.485 1.00 98.31 74 LEU A CA 1
ATOM 600 C C . LEU A 1 74 ? 19.651 -1.952 -27.652 1.00 98.31 74 LEU A C 1
ATOM 602 O O . LEU A 1 74 ? 20.310 -2.246 -28.649 1.00 98.31 74 LEU A O 1
ATOM 606 N N . SER A 1 75 ? 20.175 -1.251 -26.643 1.00 97.88 75 SER A N 1
ATOM 607 C CA . SER A 1 75 ? 21.565 -0.774 -26.621 1.00 97.88 75 SER A CA 1
ATOM 608 C C . SER A 1 75 ? 22.568 -1.925 -26.719 1.00 97.88 75 SER A C 1
ATOM 610 O O . SER A 1 75 ? 23.574 -1.813 -27.424 1.00 97.88 75 SER A O 1
ATOM 612 N N . SER A 1 76 ? 22.294 -3.059 -26.063 1.00 97.81 76 SER A N 1
ATOM 613 C CA . SER A 1 76 ? 23.145 -4.251 -26.138 1.00 97.81 76 SER A CA 1
ATOM 614 C C . SER A 1 76 ? 23.119 -4.903 -27.526 1.00 97.81 76 SER A C 1
ATOM 616 O O . SER A 1 76 ? 24.170 -5.315 -28.018 1.00 97.81 76 SER A O 1
ATOM 618 N N . ILE A 1 77 ? 21.958 -4.927 -28.195 1.00 97.50 77 ILE A N 1
ATOM 619 C CA . ILE A 1 77 ? 21.801 -5.441 -29.565 1.00 97.50 77 ILE A CA 1
ATOM 620 C C . ILE A 1 77 ? 22.591 -4.566 -30.545 1.00 97.50 77 ILE A C 1
ATOM 622 O O . ILE A 1 77 ? 23.428 -5.083 -31.282 1.00 97.50 77 ILE A O 1
ATOM 626 N N . ILE A 1 78 ? 22.407 -3.241 -30.490 1.00 97.06 78 ILE A N 1
ATOM 627 C CA . ILE A 1 78 ? 23.141 -2.276 -31.328 1.00 97.06 78 ILE A CA 1
ATOM 628 C C . ILE A 1 78 ? 24.654 -2.396 -31.093 1.00 97.06 78 ILE A C 1
ATOM 630 O O . ILE A 1 78 ? 25.440 -2.402 -32.041 1.00 97.06 78 ILE A O 1
ATOM 634 N N . THR A 1 79 ? 25.084 -2.538 -29.836 1.00 96.50 79 THR A N 1
ATOM 635 C CA . THR A 1 79 ? 26.507 -2.695 -29.495 1.00 96.50 79 THR A CA 1
ATOM 636 C C . THR A 1 79 ? 27.082 -3.994 -30.064 1.00 96.50 79 THR A C 1
ATOM 638 O O . THR A 1 79 ? 28.143 -3.965 -30.686 1.00 96.50 79 THR A O 1
ATOM 641 N N . ARG A 1 80 ? 26.370 -5.123 -29.932 1.00 95.56 80 ARG A N 1
ATOM 642 C CA . ARG A 1 80 ? 26.767 -6.410 -30.532 1.00 95.56 80 ARG A CA 1
ATOM 643 C C . ARG A 1 80 ? 26.830 -6.334 -32.057 1.00 95.56 80 ARG A C 1
ATOM 645 O O . ARG A 1 80 ? 27.794 -6.821 -32.635 1.00 95.56 80 ARG A O 1
ATOM 652 N N . GLN A 1 81 ? 25.865 -5.679 -32.703 1.00 94.94 81 GLN A N 1
ATOM 653 C CA . GLN A 1 81 ? 25.877 -5.473 -34.152 1.00 94.94 81 GLN A CA 1
ATOM 654 C C . GLN A 1 81 ? 27.110 -4.671 -34.591 1.00 94.94 81 GLN A C 1
ATOM 656 O O . GLN A 1 81 ? 27.816 -5.101 -35.497 1.00 94.94 81 GLN A O 1
ATOM 661 N N . ARG A 1 82 ? 27.425 -3.559 -33.911 1.00 94.75 82 ARG A N 1
ATOM 662 C CA . ARG A 1 82 ? 28.630 -2.757 -34.193 1.00 94.75 82 ARG A CA 1
ATOM 663 C C . ARG A 1 82 ? 29.918 -3.565 -34.019 1.00 94.75 82 ARG A C 1
ATOM 665 O O . ARG A 1 82 ? 30.789 -3.498 -34.880 1.00 94.75 82 ARG A O 1
ATOM 672 N N . LEU A 1 83 ? 30.030 -4.353 -32.947 1.00 95.50 83 LEU A N 1
ATOM 673 C CA . LEU A 1 83 ? 31.180 -5.237 -32.724 1.00 95.50 83 LEU A CA 1
ATOM 674 C C . LEU A 1 83 ? 31.310 -6.291 -33.835 1.00 95.50 83 LEU A C 1
ATOM 676 O O . LEU A 1 83 ? 32.404 -6.483 -34.361 1.00 95.50 83 LEU A O 1
ATOM 680 N N . ASN A 1 84 ? 30.203 -6.911 -34.248 1.00 92.50 84 ASN A N 1
ATOM 681 C CA . ASN A 1 84 ? 30.190 -7.878 -35.345 1.00 92.50 84 ASN A CA 1
ATOM 682 C C . ASN A 1 84 ? 30.590 -7.237 -36.685 1.00 92.50 84 ASN A C 1
ATOM 684 O O . ASN A 1 84 ? 31.361 -7.839 -37.425 1.00 92.50 84 ASN A O 1
ATOM 688 N N . SER A 1 85 ? 30.151 -6.010 -36.982 1.00 90.00 85 SER A N 1
ATOM 689 C CA . SER A 1 85 ? 30.576 -5.294 -38.194 1.00 90.00 85 SER A CA 1
ATOM 690 C C . SER A 1 85 ? 32.063 -4.920 -38.177 1.00 90.00 85 SER A C 1
ATOM 692 O O . SER A 1 85 ? 32.711 -4.972 -39.217 1.00 90.00 85 SER A O 1
ATOM 694 N N . CYS A 1 86 ? 32.623 -4.553 -37.019 1.00 88.69 86 CYS A N 1
ATOM 695 C CA . CYS A 1 86 ? 34.031 -4.154 -36.910 1.00 88.69 86 CYS A CA 1
ATOM 696 C C . CYS A 1 86 ? 35.015 -5.334 -36.809 1.00 88.69 86 CYS A C 1
ATOM 698 O O . CYS A 1 86 ? 36.153 -5.196 -37.248 1.00 88.69 86 CYS A O 1
ATOM 700 N N . TYR A 1 87 ? 34.606 -6.468 -36.226 1.00 88.50 87 TYR A N 1
ATOM 701 C CA . TYR A 1 87 ? 35.511 -7.582 -35.894 1.00 88.50 87 TYR A CA 1
ATOM 702 C C . TYR A 1 87 ? 35.044 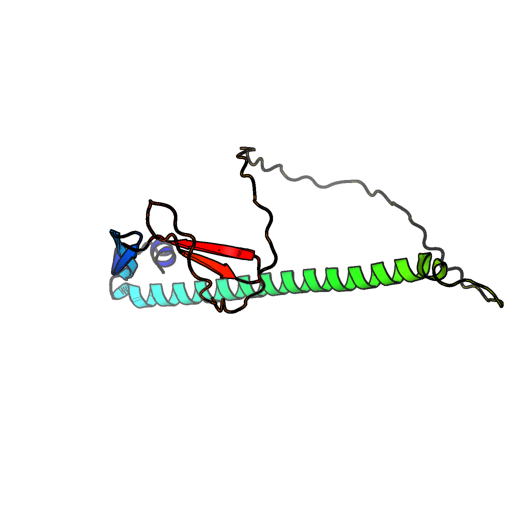-8.958 -36.400 1.00 88.50 87 TYR A C 1
ATOM 704 O O . TYR A 1 87 ? 35.858 -9.871 -36.528 1.00 88.50 87 TYR A O 1
ATOM 712 N N . GLY A 1 88 ? 33.761 -9.130 -36.735 1.00 70.69 88 GLY A N 1
ATOM 713 C CA . GLY A 1 88 ? 33.186 -10.415 -37.161 1.00 70.69 88 GLY A CA 1
ATOM 714 C C . GLY A 1 88 ? 33.701 -10.924 -38.511 1.00 70.69 88 GLY A C 1
ATOM 715 O O . GLY A 1 88 ? 33.714 -12.131 -38.742 1.00 70.69 88 GLY A O 1
ATOM 716 N N . ALA A 1 89 ? 34.220 -10.036 -39.365 1.00 65.00 89 ALA A N 1
ATOM 717 C CA . ALA A 1 89 ? 34.898 -10.412 -40.609 1.00 65.00 89 ALA A CA 1
ATOM 718 C C . ALA A 1 89 ? 36.214 -11.196 -40.384 1.00 65.00 89 ALA A C 1
ATOM 720 O O . ALA A 1 89 ? 36.719 -11.821 -41.311 1.00 65.00 89 ALA A O 1
ATOM 721 N N . GLY A 1 90 ? 36.770 -11.195 -39.164 1.00 60.00 90 GLY A N 1
ATOM 722 C CA . GLY A 1 90 ? 38.021 -11.892 -38.842 1.00 60.00 90 GLY A CA 1
ATOM 723 C C . GLY A 1 90 ? 37.903 -13.410 -38.651 1.00 60.00 90 GLY A C 1
ATOM 724 O O . GLY A 1 90 ? 38.925 -14.088 -38.626 1.00 60.00 90 GLY A O 1
ATOM 725 N N . ALA A 1 91 ? 36.689 -13.960 -38.515 1.00 57.16 91 ALA A N 1
ATOM 726 C CA . ALA A 1 91 ? 36.476 -15.377 -38.186 1.00 57.16 91 ALA A CA 1
ATOM 727 C C . ALA A 1 91 ? 36.266 -16.301 -39.406 1.00 57.16 91 ALA A C 1
ATOM 729 O O . ALA A 1 91 ? 36.172 -17.515 -39.241 1.00 57.16 91 ALA A O 1
ATOM 730 N N . LEU A 1 92 ? 36.196 -15.751 -40.624 1.00 61.19 92 LEU A N 1
ATOM 731 C CA . LEU A 1 92 ? 36.021 -16.516 -41.863 1.00 61.19 92 LEU A CA 1
ATOM 732 C C . LEU A 1 92 ? 36.877 -15.915 -42.986 1.00 61.19 92 LEU A C 1
ATOM 734 O O . LEU A 1 92 ? 36.423 -15.080 -43.762 1.00 61.19 92 LEU A O 1
ATOM 738 N N . SER A 1 93 ? 38.137 -16.351 -43.078 1.00 49.81 93 SER A N 1
ATOM 739 C CA . SER A 1 93 ? 38.966 -16.101 -44.264 1.00 49.81 93 SER A CA 1
ATOM 740 C C . SER A 1 93 ? 39.944 -17.244 -44.567 1.00 49.81 93 SER A C 1
ATOM 742 O O . SER A 1 93 ? 41.040 -17.342 -44.026 1.00 49.81 93 SER A O 1
ATOM 744 N N . GLN A 1 94 ? 39.563 -18.065 -45.543 1.00 38.41 94 GLN A N 1
ATOM 745 C CA . GLN A 1 94 ? 40.415 -18.300 -46.711 1.00 38.41 94 GLN A CA 1
ATOM 746 C C . GLN A 1 94 ? 39.629 -17.833 -47.964 1.00 38.41 94 GLN A C 1
ATOM 748 O O . GLN A 1 94 ? 38.420 -17.623 -47.852 1.00 38.41 94 GLN A O 1
ATOM 753 N N . PRO A 1 95 ? 40.306 -17.482 -49.075 1.00 51.16 95 PRO A N 1
ATOM 754 C CA . PRO A 1 95 ? 40.035 -16.198 -49.744 1.00 51.16 95 PRO A CA 1
ATOM 755 C C . PRO A 1 95 ? 39.212 -16.272 -51.051 1.00 51.16 95 PRO A C 1
ATOM 757 O O . PRO A 1 95 ? 38.786 -17.350 -51.451 1.00 51.16 95 PRO A O 1
ATOM 760 N N . SER A 1 96 ? 39.100 -15.101 -51.715 1.00 41.50 96 SER A N 1
ATOM 761 C CA . SER A 1 96 ? 38.504 -14.784 -53.040 1.00 41.50 96 SER A CA 1
ATOM 762 C C . SER A 1 96 ? 37.022 -14.343 -53.021 1.00 41.50 96 SER A C 1
ATOM 764 O O . SER A 1 96 ? 36.194 -15.037 -52.451 1.00 41.50 96 SER A O 1
ATOM 766 N N . THR A 1 97 ? 36.588 -13.216 -53.623 1.00 37.06 97 THR A N 1
ATOM 767 C CA . THR A 1 97 ? 37.281 -12.162 -54.411 1.00 37.06 97 THR A CA 1
ATOM 768 C C . THR A 1 97 ? 36.480 -10.831 -54.410 1.00 37.06 97 THR A C 1
ATOM 770 O O . THR A 1 97 ? 35.282 -10.849 -54.657 1.00 37.06 97 THR A O 1
ATOM 773 N N . GLU A 1 98 ? 37.184 -9.701 -54.217 1.00 41.56 98 GLU A N 1
ATOM 774 C CA . GLU A 1 98 ? 36.848 -8.290 -54.570 1.00 41.56 98 GLU A CA 1
ATOM 775 C C . GLU A 1 98 ? 35.625 -7.551 -53.953 1.00 41.56 98 GLU A C 1
ATOM 777 O O . GLU A 1 98 ? 34.796 -8.111 -53.244 1.00 41.56 98 GLU A O 1
ATOM 782 N N . ILE A 1 99 ? 35.626 -6.212 -54.105 1.00 53.41 99 ILE A N 1
ATOM 783 C CA . ILE A 1 99 ? 34.965 -5.202 -53.239 1.00 53.41 99 ILE A CA 1
ATOM 784 C C . ILE A 1 99 ? 34.140 -4.197 -54.084 1.00 53.41 99 ILE A C 1
ATOM 786 O O . ILE A 1 99 ? 34.425 -4.037 -55.270 1.00 53.41 99 ILE A O 1
ATOM 790 N N . PRO A 1 100 ? 33.203 -3.423 -53.492 1.00 48.66 100 PRO A N 1
ATOM 791 C CA . PRO A 1 100 ? 33.538 -2.012 -53.215 1.00 48.66 100 PRO A CA 1
ATOM 792 C C . PRO A 1 100 ? 33.224 -1.542 -51.781 1.00 48.66 100 PRO A C 1
ATOM 794 O O . PRO A 1 100 ? 32.342 -2.058 -51.100 1.00 48.66 100 PRO A O 1
ATOM 797 N N . LYS A 1 101 ? 33.975 -0.532 -51.329 1.00 47.38 101 LYS A N 1
ATOM 798 C CA . LYS A 1 101 ? 33.902 0.064 -49.984 1.00 47.38 101 LYS A CA 1
ATOM 799 C C . LYS A 1 101 ? 32.786 1.111 -49.888 1.00 47.38 101 LYS A C 1
ATOM 801 O O . LYS A 1 101 ? 32.615 1.893 -50.821 1.00 47.38 101 LYS A O 1
ATOM 806 N N . SER A 1 102 ? 32.159 1.229 -48.717 1.00 38.09 102 SER A N 1
ATOM 807 C CA . SER A 1 102 ? 31.609 2.502 -48.228 1.00 38.09 102 SER A CA 1
ATOM 808 C C . SER A 1 102 ? 32.281 2.855 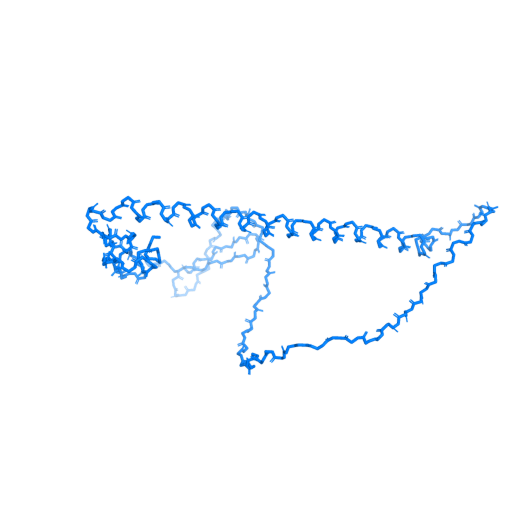-46.899 1.00 38.09 102 SER A C 1
ATOM 810 O O . SER A 1 102 ? 32.210 2.090 -45.937 1.00 38.09 102 SER A O 1
ATOM 812 N N . ASP A 1 103 ? 32.971 3.994 -46.856 1.00 48.41 103 ASP A N 1
ATOM 813 C CA . ASP A 1 103 ? 33.784 4.417 -45.713 1.00 48.41 103 ASP A CA 1
ATOM 814 C C . ASP A 1 103 ? 32.944 5.064 -44.593 1.00 48.41 103 ASP A C 1
ATOM 816 O O . ASP A 1 103 ? 32.990 6.277 -44.390 1.00 48.41 103 ASP A O 1
ATOM 820 N N . ASP A 1 104 ? 32.235 4.257 -43.798 1.00 43.16 104 ASP A N 1
ATOM 821 C CA . ASP A 1 104 ? 31.656 4.712 -42.524 1.00 43.16 104 ASP A CA 1
ATOM 822 C C . ASP A 1 104 ? 32.671 4.573 -41.380 1.00 43.16 104 ASP A C 1
ATOM 824 O O . ASP A 1 104 ? 32.735 3.602 -40.619 1.00 43.16 104 ASP A O 1
ATOM 828 N N . LYS A 1 105 ? 33.527 5.591 -41.285 1.00 44.22 105 LYS A N 1
ATOM 829 C CA . LYS A 1 105 ? 34.638 5.677 -40.335 1.00 44.22 105 LYS A CA 1
ATOM 830 C C . LYS A 1 105 ? 34.133 5.890 -38.901 1.00 44.22 105 LYS A C 1
ATOM 832 O O . LYS A 1 105 ? 33.997 7.028 -38.446 1.00 44.22 105 LYS A O 1
ATOM 837 N N . CYS A 1 106 ? 33.920 4.797 -38.162 1.00 42.59 106 CYS A N 1
ATOM 838 C CA . CYS A 1 106 ? 33.561 4.813 -36.736 1.00 42.59 106 CYS A CA 1
ATOM 839 C C . CYS A 1 106 ? 34.653 5.489 -35.878 1.00 42.59 106 CYS A C 1
ATOM 841 O O . CYS A 1 106 ? 35.545 4.841 -35.332 1.00 42.59 106 CYS A O 1
ATOM 843 N N . SER A 1 107 ? 34.566 6.812 -35.744 1.00 40.59 107 SER A N 1
ATOM 844 C CA . SER A 1 107 ? 35.510 7.618 -34.975 1.00 40.59 107 SER A CA 1
ATOM 845 C C . SER A 1 107 ? 35.172 7.556 -33.486 1.00 40.59 107 SER A C 1
ATOM 847 O O . SER A 1 107 ? 34.169 8.107 -33.039 1.00 40.59 107 SER A O 1
ATOM 849 N N . THR A 1 108 ? 36.027 6.911 -32.694 1.00 47.69 108 THR A N 1
ATOM 850 C CA . THR A 1 108 ? 35.983 6.974 -31.227 1.00 47.69 108 THR A CA 1
ATOM 851 C C . THR A 1 108 ? 36.505 8.325 -30.734 1.00 47.69 108 THR A C 1
ATOM 853 O O . THR A 1 108 ? 37.653 8.440 -30.306 1.00 47.69 108 THR A O 1
ATOM 856 N N . SER A 1 109 ? 35.671 9.365 -30.787 1.00 39.09 109 SER A N 1
ATOM 857 C CA . SER A 1 109 ? 35.947 10.647 -30.131 1.00 39.09 109 SER A CA 1
ATOM 858 C C . SER A 1 109 ? 35.456 10.613 -28.682 1.00 39.09 109 SER A C 1
ATOM 860 O O . SER A 1 109 ? 34.269 10.803 -28.410 1.00 39.09 109 SER A O 1
ATOM 862 N N . ALA A 1 110 ? 36.372 10.381 -27.740 1.00 47.31 110 ALA A N 1
ATOM 863 C CA . ALA A 1 110 ? 36.113 10.560 -26.314 1.00 47.31 110 ALA A CA 1
ATOM 864 C C . ALA A 1 110 ? 36.038 12.063 -25.975 1.00 47.31 110 ALA A C 1
ATOM 866 O O . ALA A 1 110 ? 36.997 12.657 -25.481 1.00 47.31 110 ALA A O 1
ATOM 867 N N . THR A 1 111 ? 34.901 12.696 -26.270 1.00 33.59 111 THR A N 1
ATOM 868 C CA . THR A 1 111 ? 34.690 14.122 -25.991 1.00 33.59 111 THR A CA 1
ATOM 869 C C . THR A 1 111 ? 34.321 14.325 -24.525 1.00 33.59 111 THR A C 1
ATOM 871 O O . THR A 1 111 ? 33.169 14.190 -24.119 1.00 33.59 111 THR A O 1
ATOM 874 N N . ARG A 1 112 ? 35.325 14.676 -23.720 1.00 47.81 112 ARG A N 1
ATOM 875 C CA . ARG A 1 112 ? 35.161 15.166 -22.347 1.00 47.81 112 ARG A CA 1
ATOM 876 C C . ARG A 1 112 ? 34.501 16.549 -22.372 1.00 47.81 112 ARG A C 1
ATOM 878 O O . ARG A 1 112 ? 35.163 17.538 -22.666 1.00 47.81 112 ARG A O 1
ATOM 885 N N . ALA A 1 113 ? 33.216 16.614 -22.033 1.00 37.31 113 ALA A N 1
ATOM 886 C CA . ALA A 1 113 ? 32.540 17.862 -21.683 1.00 37.31 113 ALA A CA 1
ATOM 887 C C . ALA A 1 113 ? 32.719 18.144 -20.180 1.00 37.31 113 ALA A C 1
ATOM 889 O O . ALA A 1 113 ? 32.627 17.226 -19.364 1.00 37.31 113 ALA A O 1
ATOM 890 N N . GLN A 1 114 ? 32.984 19.400 -19.815 1.00 48.16 114 GLN A N 1
ATOM 891 C CA . GLN A 1 114 ? 33.066 19.862 -18.426 1.00 48.16 114 GLN A CA 1
ATOM 892 C C . GLN A 1 114 ? 32.101 21.034 -18.184 1.00 48.16 114 GLN A C 1
ATOM 894 O O . GLN A 1 114 ? 31.855 21.810 -19.103 1.00 48.16 114 GLN A O 1
ATOM 899 N N . GLU A 1 115 ? 31.699 21.153 -16.906 1.00 38.09 115 GLU A N 1
ATOM 900 C CA . GLU A 1 115 ? 31.091 22.308 -16.201 1.00 38.09 115 GLU A CA 1
ATOM 901 C C . GLU A 1 115 ? 29.593 22.614 -16.447 1.00 38.09 115 GLU A C 1
ATOM 903 O O . GLU A 1 115 ? 29.094 22.414 -17.547 1.00 38.09 115 GLU A O 1
ATOM 908 N N . ILE A 1 116 ? 28.783 23.095 -15.480 1.00 45.03 116 ILE A N 1
ATOM 909 C CA . ILE A 1 116 ? 28.837 23.144 -13.989 1.00 45.03 116 ILE A CA 1
ATOM 910 C C . ILE A 1 116 ? 27.369 23.204 -13.480 1.00 45.03 116 ILE A C 1
ATOM 912 O O . ILE A 1 116 ? 26.636 24.060 -13.960 1.00 45.03 116 ILE A O 1
ATOM 916 N N . VAL A 1 117 ? 26.958 22.393 -12.481 1.00 36.38 117 VAL A N 1
ATOM 917 C CA . VAL A 1 117 ? 25.964 22.751 -11.421 1.00 36.38 117 VAL A CA 1
ATOM 918 C C . VAL A 1 117 ? 26.233 21.898 -10.167 1.00 36.38 117 VAL A C 1
ATOM 920 O O . VAL A 1 117 ? 26.402 20.685 -10.263 1.00 36.38 117 VAL A O 1
ATOM 923 N N . ALA A 1 118 ? 26.257 22.521 -8.983 1.00 44.72 118 ALA A N 1
ATOM 924 C CA . ALA A 1 118 ? 26.539 21.871 -7.698 1.00 44.72 118 ALA A CA 1
ATOM 925 C C . ALA A 1 118 ? 25.276 21.607 -6.849 1.00 44.72 118 ALA A C 1
ATOM 927 O O . ALA A 1 118 ? 24.404 22.471 -6.760 1.00 44.72 118 ALA A O 1
ATOM 928 N N . SER A 1 119 ? 25.215 20.461 -6.152 1.00 40.44 119 SER A N 1
ATOM 929 C CA . SER A 1 119 ? 24.382 20.238 -4.947 1.00 40.44 119 SER A CA 1
ATOM 930 C C . SER A 1 119 ? 24.715 18.906 -4.235 1.00 40.44 119 SER A C 1
ATOM 932 O O . SER A 1 119 ? 25.520 18.137 -4.761 1.00 40.44 119 SER A O 1
ATOM 934 N N . PRO A 1 120 ? 24.268 18.683 -2.978 1.00 41.66 120 PRO A N 1
ATOM 935 C CA . PRO A 1 120 ? 25.226 18.401 -1.908 1.00 41.66 120 PRO A CA 1
ATOM 936 C C . PRO A 1 120 ? 25.472 16.924 -1.575 1.00 41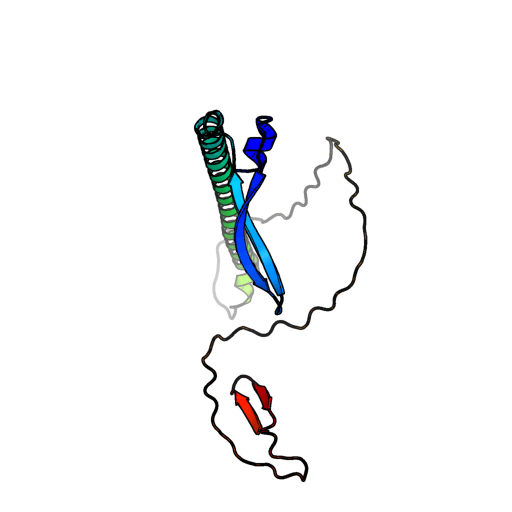.66 120 PRO A C 1
ATOM 938 O O . PRO A 1 120 ? 24.645 16.035 -1.765 1.00 41.66 120 PRO A O 1
ATOM 941 N N . ARG A 1 121 ? 26.632 16.712 -0.950 1.00 35.53 121 ARG A N 1
ATOM 942 C CA . ARG A 1 121 ? 27.139 15.442 -0.427 1.00 35.53 121 ARG A CA 1
ATOM 943 C C . ARG A 1 121 ? 26.298 14.962 0.768 1.00 35.53 121 ARG A C 1
ATOM 945 O O . ARG A 1 121 ? 26.403 15.520 1.857 1.00 35.53 121 ARG A O 1
ATOM 952 N N . ARG A 1 122 ? 25.511 13.896 0.596 1.00 37.31 122 ARG A N 1
ATOM 953 C CA . ARG A 1 122 ? 25.000 13.085 1.716 1.00 37.31 122 ARG A CA 1
ATOM 954 C C . ARG A 1 122 ? 26.095 12.097 2.115 1.00 37.31 122 ARG A C 1
ATOM 956 O O . ARG A 1 122 ? 26.430 11.214 1.334 1.00 37.31 122 ARG A O 1
ATOM 963 N N . GLN A 1 123 ? 26.666 12.266 3.304 1.00 39.81 123 GLN A N 1
ATOM 964 C CA . GLN A 1 123 ? 27.458 11.211 3.933 1.00 39.81 123 GLN A CA 1
ATOM 965 C C . GLN A 1 123 ? 26.499 10.108 4.391 1.00 39.81 123 GLN A C 1
ATOM 967 O O . GLN A 1 123 ? 25.524 10.393 5.087 1.00 39.81 123 GLN A O 1
ATOM 972 N N . GLN A 1 124 ? 26.776 8.871 3.993 1.00 36.16 124 GLN A N 1
ATOM 973 C CA . GLN A 1 124 ? 26.353 7.690 4.732 1.00 36.16 124 GLN A CA 1
ATOM 974 C C . GLN A 1 124 ? 27.616 7.000 5.234 1.00 36.16 124 GLN A C 1
ATOM 976 O O . GLN A 1 124 ? 28.652 7.036 4.569 1.00 36.16 124 GLN A O 1
ATOM 981 N N . ASP A 1 125 ? 27.515 6.519 6.464 1.00 29.80 125 ASP A N 1
ATOM 982 C CA . ASP A 1 125 ? 28.625 6.065 7.288 1.00 29.80 125 ASP A CA 1
ATOM 983 C C . ASP A 1 125 ? 29.063 4.653 6.882 1.00 29.80 125 ASP A C 1
ATOM 985 O O . ASP A 1 125 ? 28.226 3.820 6.528 1.00 29.80 125 ASP A O 1
ATOM 989 N N . ASP A 1 126 ? 30.367 4.396 6.912 1.00 30.59 126 ASP A N 1
ATOM 990 C CA . ASP A 1 126 ? 30.965 3.155 6.414 1.00 30.59 126 ASP A CA 1
ATOM 991 C C . ASP A 1 126 ? 31.252 2.227 7.600 1.00 30.59 126 ASP A C 1
ATOM 993 O O . ASP A 1 126 ? 32.274 2.338 8.280 1.00 30.59 126 ASP A O 1
ATOM 997 N N . THR A 1 127 ? 30.308 1.329 7.888 1.00 31.09 127 THR A N 1
ATOM 998 C CA . THR A 1 127 ? 30.481 0.264 8.884 1.00 31.09 127 THR A CA 1
ATOM 999 C C . THR A 1 127 ? 30.591 -1.081 8.179 1.00 31.09 127 THR A C 1
ATOM 1001 O O . THR A 1 127 ? 29.608 -1.708 7.794 1.00 31.09 127 THR A O 1
ATOM 1004 N N . SER A 1 128 ? 31.837 -1.515 7.993 1.00 38.22 128 SER A N 1
ATOM 1005 C CA . SER A 1 128 ? 32.170 -2.833 7.458 1.00 38.22 128 SER A CA 1
ATOM 1006 C C . SER A 1 128 ? 31.816 -3.949 8.445 1.00 38.22 128 SER A C 1
ATOM 1008 O O . SER A 1 128 ? 32.526 -4.140 9.431 1.00 38.22 128 SER A O 1
ATOM 1010 N N . GLU A 1 129 ? 30.827 -4.773 8.105 1.00 31.66 129 GLU A N 1
ATOM 1011 C CA . GLU A 1 129 ? 30.741 -6.153 8.594 1.00 31.66 129 GLU A CA 1
ATOM 1012 C C . GLU A 1 129 ? 30.900 -7.126 7.422 1.00 31.66 129 GLU A C 1
ATOM 1014 O O . GLU A 1 129 ? 30.170 -7.087 6.431 1.00 31.66 129 GLU A O 1
ATOM 1019 N N . LYS A 1 130 ? 31.912 -7.995 7.522 1.00 37.38 130 LYS A N 1
ATOM 1020 C CA . LYS A 1 130 ? 32.137 -9.082 6.566 1.00 37.38 130 LYS A CA 1
ATOM 1021 C C . LYS A 1 130 ? 31.139 -10.201 6.835 1.00 37.38 130 LYS A C 1
ATOM 1023 O O . LYS A 1 130 ? 31.086 -10.698 7.955 1.00 37.38 130 LYS A O 1
ATOM 1028 N N . HIS A 1 131 ? 30.483 -10.685 5.788 1.00 33.81 131 HIS A N 1
ATOM 1029 C CA . HIS A 1 131 ? 29.880 -12.013 5.787 1.00 33.81 131 HIS A CA 1
ATOM 1030 C C . HIS A 1 131 ? 30.330 -12.784 4.548 1.00 33.81 131 HIS A C 1
ATOM 1032 O O . HIS A 1 131 ? 30.059 -12.382 3.416 1.00 33.81 131 HIS A O 1
ATOM 1038 N N . ASP A 1 132 ? 31.039 -13.888 4.779 1.00 35.41 132 ASP A N 1
ATOM 1039 C CA . ASP A 1 132 ? 31.438 -14.839 3.748 1.00 35.41 132 ASP A CA 1
ATOM 1040 C C . ASP A 1 132 ? 30.201 -15.536 3.158 1.00 35.41 132 ASP A C 1
ATOM 1042 O O . ASP A 1 132 ? 29.405 -16.143 3.876 1.00 35.41 132 ASP A O 1
ATOM 1046 N N . VAL A 1 133 ? 30.042 -15.448 1.836 1.00 36.53 133 VAL A N 1
ATOM 1047 C CA . VAL A 1 133 ? 28.940 -16.072 1.092 1.00 36.53 133 VAL A CA 1
ATOM 1048 C C . VAL A 1 133 ? 29.434 -17.393 0.482 1.00 36.53 133 VAL A C 1
ATOM 1050 O O . VAL A 1 133 ? 30.375 -17.360 -0.316 1.00 36.53 133 VAL A O 1
ATOM 1053 N N . PRO A 1 134 ? 28.830 -18.554 0.806 1.00 47.06 134 PRO A N 1
ATOM 1054 C CA . PRO A 1 134 ? 29.153 -19.819 0.147 1.00 47.06 134 PRO A CA 1
ATOM 1055 C C . PRO A 1 134 ? 28.714 -19.806 -1.328 1.00 47.06 134 PRO A C 1
ATOM 1057 O O . PRO A 1 134 ? 27.741 -19.129 -1.668 1.00 47.06 134 PRO A O 1
ATOM 1060 N N . PRO A 1 135 ? 29.375 -20.565 -2.222 1.00 41.66 135 PRO A N 1
ATOM 1061 C CA . PRO A 1 135 ? 29.024 -20.578 -3.637 1.00 41.66 135 PRO A CA 1
ATOM 1062 C C . PRO A 1 135 ? 27.630 -21.179 -3.863 1.00 41.66 135 PRO A C 1
ATOM 1064 O O 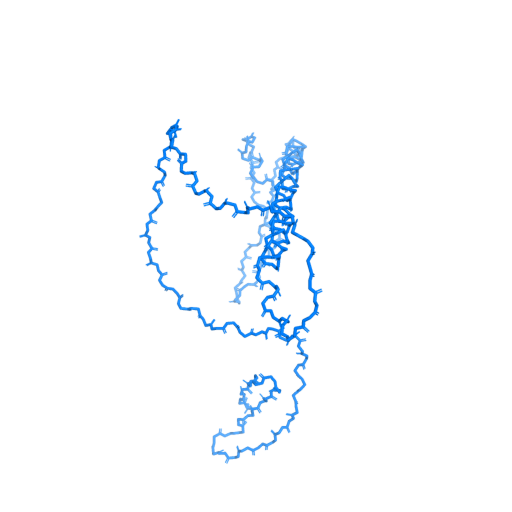. PRO A 1 135 ? 27.363 -22.328 -3.513 1.00 41.66 135 PRO A O 1
ATOM 1067 N N . SER A 1 136 ? 26.751 -20.403 -4.496 1.00 34.53 136 SER A N 1
ATOM 1068 C CA . SER A 1 136 ? 25.425 -20.846 -4.923 1.00 34.53 136 SER A CA 1
ATOM 1069 C C . SER A 1 136 ? 25.538 -21.841 -6.084 1.00 34.53 136 SER A C 1
ATOM 1071 O O . SER A 1 136 ? 25.874 -21.458 -7.208 1.00 34.53 136 SER A O 1
ATOM 1073 N N . MET A 1 137 ? 25.251 -23.111 -5.815 1.00 39.50 137 MET A N 1
ATOM 1074 C CA . MET A 1 137 ? 25.085 -24.144 -6.842 1.00 39.50 137 MET A CA 1
ATOM 1075 C C . MET A 1 137 ? 23.740 -23.962 -7.577 1.00 39.50 137 MET A C 1
ATOM 1077 O O . MET A 1 137 ? 22.811 -23.405 -6.991 1.00 39.50 137 MET A O 1
ATOM 1081 N N . PRO A 1 138 ? 23.604 -24.398 -8.846 1.0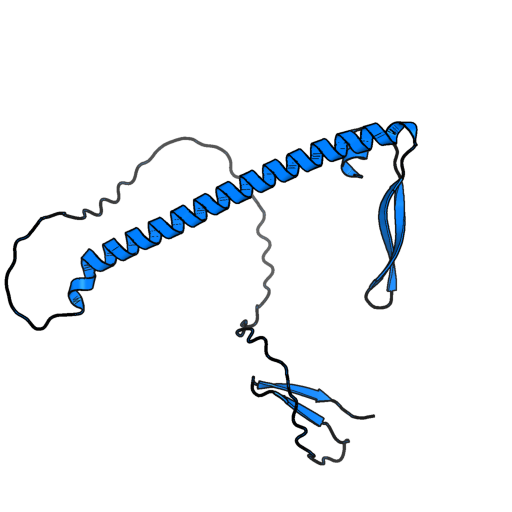0 43.28 138 PRO A N 1
ATOM 1082 C CA . PRO A 1 138 ? 22.354 -24.253 -9.592 1.00 43.28 138 PRO A CA 1
ATOM 1083 C C . PRO A 1 138 ? 21.221 -25.093 -8.981 1.00 43.28 138 PRO A C 1
ATOM 1085 O O . PRO A 1 138 ? 21.371 -26.295 -8.766 1.00 43.28 138 PRO A O 1
ATOM 1088 N N . GLU A 1 139 ? 20.072 -24.458 -8.747 1.00 50.78 139 GLU A N 1
ATOM 1089 C CA . GLU A 1 139 ? 18.851 -25.105 -8.252 1.00 50.78 139 GLU A CA 1
ATOM 1090 C C . GLU A 1 139 ? 18.161 -25.913 -9.364 1.00 50.78 139 GLU A C 1
ATOM 1092 O O . GLU A 1 139 ? 17.195 -25.474 -9.991 1.00 50.78 139 GLU A O 1
ATOM 1097 N N . GLU A 1 140 ? 18.644 -27.130 -9.614 1.00 51.31 140 GLU A N 1
ATOM 1098 C CA . GLU A 1 140 ? 17.877 -28.125 -10.367 1.00 51.31 140 GLU A CA 1
ATOM 1099 C C . GLU A 1 140 ? 16.770 -28.688 -9.471 1.00 51.31 140 GLU A C 1
ATOM 1101 O O . GLU A 1 140 ? 16.993 -29.601 -8.677 1.00 51.31 140 GLU A O 1
ATOM 1106 N N . ASN A 1 141 ? 15.566 -28.129 -9.592 1.00 49.00 141 ASN A N 1
ATOM 1107 C CA . ASN A 1 141 ? 14.388 -28.550 -8.838 1.00 49.00 141 ASN A CA 1
ATOM 1108 C C . ASN A 1 141 ? 13.914 -29.939 -9.331 1.00 49.00 141 ASN A C 1
ATOM 1110 O O . ASN A 1 141 ? 13.154 -30.041 -10.295 1.00 49.00 141 ASN A O 1
ATOM 1114 N N . HIS A 1 142 ? 14.398 -31.012 -8.698 1.00 61.94 142 HIS A N 1
ATOM 1115 C CA . HIS A 1 142 ? 14.048 -32.404 -9.000 1.00 61.94 142 HIS A CA 1
ATOM 1116 C C . HIS A 1 142 ? 13.587 -33.134 -7.736 1.00 61.94 142 HIS A C 1
ATOM 1118 O O . HIS A 1 142 ? 14.086 -32.880 -6.640 1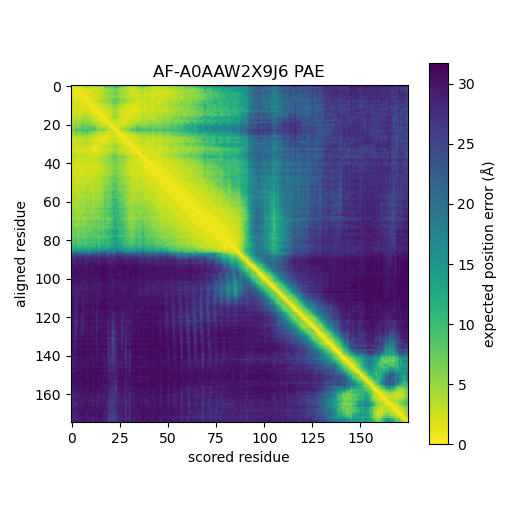.00 61.94 142 HIS A O 1
ATOM 1124 N N . GLU A 1 143 ? 12.650 -34.072 -7.880 1.00 63.31 143 GLU A N 1
ATOM 1125 C CA . GLU A 1 143 ? 12.207 -34.896 -6.756 1.00 63.31 143 GLU A CA 1
ATOM 1126 C C . GLU A 1 143 ? 13.321 -35.862 -6.326 1.00 63.31 143 GLU A C 1
ATOM 1128 O O . GLU A 1 143 ? 13.897 -36.597 -7.133 1.00 63.31 143 GLU A O 1
ATOM 1133 N N . HIS A 1 144 ? 13.643 -35.860 -5.032 1.00 61.78 144 HIS A N 1
ATOM 1134 C CA . HIS A 1 144 ? 14.671 -36.732 -4.475 1.00 61.78 144 HIS A CA 1
ATOM 1135 C C . HIS A 1 144 ? 14.124 -38.148 -4.243 1.00 61.78 144 HIS A C 1
ATOM 1137 O O . HIS A 1 144 ? 13.704 -38.503 -3.139 1.00 61.78 144 HIS A O 1
ATOM 1143 N N . GLU A 1 145 ? 14.157 -38.985 -5.279 1.00 55.81 145 GLU A N 1
ATOM 1144 C CA . GLU A 1 145 ? 13.883 -40.416 -5.136 1.00 55.81 145 GLU A CA 1
ATOM 1145 C C . GLU A 1 145 ? 15.080 -41.123 -4.468 1.00 55.81 145 GLU A C 1
ATOM 1147 O O . GLU A 1 145 ? 16.167 -41.252 -5.038 1.00 55.81 145 GLU A O 1
ATOM 1152 N N . PHE A 1 146 ? 14.893 -41.554 -3.218 1.00 53.75 146 PHE A N 1
ATOM 1153 C CA . PHE A 1 146 ? 15.942 -42.173 -2.406 1.00 53.75 146 PHE A CA 1
ATOM 1154 C C . PHE A 1 146 ? 15.873 -43.702 -2.456 1.00 53.75 146 PHE A C 1
ATOM 1156 O O . PHE A 1 146 ? 15.105 -44.323 -1.716 1.00 53.75 146 PHE A O 1
ATOM 1163 N N . VAL A 1 147 ? 16.736 -44.313 -3.268 1.00 56.78 147 VAL A N 1
ATOM 1164 C CA . VAL A 1 147 ? 16.975 -45.764 -3.237 1.00 56.78 147 VAL A CA 1
ATOM 1165 C C . VAL A 1 147 ? 17.663 -46.142 -1.917 1.00 56.78 147 VAL A C 1
ATOM 1167 O O . VAL A 1 147 ? 18.610 -45.484 -1.485 1.00 56.78 147 VAL A O 1
ATOM 1170 N N . LEU A 1 148 ? 17.160 -47.186 -1.254 1.00 51.75 148 LEU A N 1
ATOM 1171 C CA . LEU A 1 148 ? 17.686 -47.682 0.021 1.00 51.75 148 LEU A CA 1
ATOM 1172 C C . LEU A 1 148 ? 18.884 -48.617 -0.202 1.00 51.75 148 LEU A C 1
ATOM 1174 O O . LEU A 1 148 ? 18.733 -49.839 -0.177 1.00 51.75 148 LEU A O 1
ATOM 1178 N N . ASP A 1 149 ? 20.074 -48.042 -0.372 1.00 51.88 149 ASP A N 1
ATOM 1179 C CA . ASP A 1 149 ? 21.324 -48.799 -0.263 1.00 51.88 149 ASP A CA 1
ATOM 1180 C C . ASP A 1 149 ? 21.585 -49.151 1.210 1.00 51.88 149 ASP A C 1
ATOM 1182 O O . ASP A 1 149 ? 21.582 -48.289 2.094 1.00 51.88 149 ASP A O 1
ATOM 1186 N N . LYS A 1 150 ? 21.769 -50.443 1.479 1.00 51.09 150 LYS A N 1
ATOM 1187 C CA . LYS A 1 150 ? 21.798 -51.018 2.826 1.00 51.09 150 LYS A CA 1
ATOM 1188 C C . LYS A 1 150 ? 23.213 -51.176 3.392 1.00 51.09 150 LYS A C 1
ATOM 1190 O O . LYS A 1 150 ? 24.098 -51.690 2.721 1.00 51.09 150 LYS A O 1
ATOM 1195 N N . GLU A 1 151 ? 23.312 -50.844 4.680 1.00 52.12 151 GLU A N 1
ATOM 1196 C CA . GLU A 1 151 ? 24.179 -51.465 5.696 1.00 52.12 151 GLU A CA 1
ATOM 1197 C C . GLU A 1 151 ? 25.713 -51.334 5.544 1.00 52.12 151 GLU A C 1
ATOM 1199 O O . GLU A 1 151 ? 26.374 -52.067 4.814 1.00 52.12 151 GLU A O 1
ATOM 1204 N N . ALA A 1 152 ? 26.300 -50.487 6.399 1.00 46.53 152 ALA A N 1
ATOM 1205 C CA . ALA A 1 152 ? 27.663 -50.652 6.904 1.00 46.53 152 ALA A CA 1
ATOM 1206 C C . ALA A 1 152 ? 27.587 -50.849 8.429 1.00 46.53 152 ALA A C 1
ATOM 1208 O O . ALA A 1 152 ? 27.176 -49.942 9.147 1.00 46.53 152 ALA A O 1
ATOM 1209 N N . PHE A 1 153 ? 27.938 -52.041 8.920 1.00 41.91 153 PHE A N 1
ATOM 1210 C CA . PHE A 1 153 ? 27.931 -52.354 10.354 1.00 41.91 153 PHE A CA 1
ATOM 1211 C C . PHE A 1 153 ? 29.244 -51.903 11.016 1.00 41.91 153 PHE A C 1
ATOM 1213 O O . PHE A 1 153 ? 30.271 -52.567 10.878 1.00 41.91 153 PHE A O 1
ATOM 1220 N N . GLY A 1 154 ? 29.187 -50.792 11.752 1.00 47.09 154 GLY A N 1
ATOM 1221 C CA . GLY A 1 154 ? 30.087 -50.490 12.871 1.00 47.09 154 GLY A CA 1
ATOM 1222 C C . GLY A 1 154 ? 29.348 -50.690 14.201 1.00 47.09 154 GLY A C 1
ATOM 1223 O O . GLY A 1 154 ? 28.120 -50.726 14.213 1.00 47.09 154 GLY A O 1
ATOM 1224 N N . GLU A 1 155 ? 30.062 -50.827 15.321 1.00 58.25 155 GLU A N 1
ATOM 1225 C CA . GLU A 1 155 ? 29.467 -51.174 16.633 1.00 58.25 155 GLU A CA 1
ATOM 1226 C C . GLU A 1 155 ? 28.641 -50.053 17.315 1.00 58.25 155 GLU A C 1
ATOM 1228 O O . GLU A 1 155 ? 28.245 -50.202 18.467 1.00 58.25 155 GLU A O 1
ATOM 1233 N N . GLU A 1 156 ? 28.308 -48.964 16.613 1.00 59.12 156 GLU A N 1
ATOM 1234 C CA . GLU A 1 156 ? 27.489 -47.848 17.122 1.00 59.12 156 GLU A CA 1
ATOM 1235 C C . GLU A 1 156 ? 26.255 -47.589 16.235 1.00 59.12 156 GLU A C 1
ATOM 1237 O O . GLU A 1 156 ? 26.055 -46.510 15.685 1.00 59.12 156 GLU A O 1
ATOM 1242 N N . GLY A 1 157 ? 25.404 -48.613 16.105 1.00 58.28 157 GLY A N 1
ATOM 1243 C CA . GLY A 1 157 ? 24.101 -48.527 15.435 1.00 58.28 157 GLY A CA 1
ATOM 1244 C C . GLY A 1 157 ? 24.154 -48.410 13.898 1.00 58.28 157 GLY A C 1
ATOM 1245 O O . GLY A 1 157 ? 25.183 -48.086 13.306 1.00 58.28 157 GLY A O 1
ATOM 1246 N N . PRO A 1 158 ? 23.040 -48.692 13.196 1.00 58.25 158 PRO A N 1
ATOM 1247 C CA . PRO A 1 158 ? 22.975 -48.515 11.751 1.00 58.25 158 PRO A CA 1
ATOM 1248 C C . PRO A 1 158 ? 22.734 -47.037 11.402 1.00 58.25 158 PRO A C 1
ATOM 1250 O O . PRO A 1 158 ? 21.590 -46.588 11.302 1.00 58.25 158 PRO A O 1
ATOM 1253 N N . THR A 1 159 ? 23.807 -46.276 11.172 1.00 57.16 159 THR A N 1
ATOM 1254 C CA . THR A 1 159 ? 23.710 -44.944 10.553 1.00 57.16 159 THR A CA 1
ATOM 1255 C C . THR A 1 159 ? 23.303 -45.107 9.088 1.00 57.16 159 THR A C 1
ATOM 1257 O O . THR A 1 159 ? 24.079 -45.604 8.267 1.00 57.16 159 THR A O 1
ATOM 1260 N N . LEU A 1 160 ? 22.082 -44.705 8.723 1.00 65.31 160 LEU A N 1
ATOM 1261 C CA . LEU A 1 160 ? 21.616 -44.821 7.343 1.00 65.31 160 LEU A CA 1
ATOM 1262 C C . LEU A 1 160 ? 21.924 -43.534 6.572 1.00 65.31 160 LEU A C 1
ATOM 1264 O O . LEU A 1 160 ? 21.536 -42.438 6.979 1.00 65.31 160 LEU A O 1
ATOM 1268 N N . VAL A 1 161 ? 22.606 -43.665 5.431 1.00 73.19 161 VAL A N 1
ATOM 1269 C CA . VAL A 1 161 ? 22.975 -42.531 4.574 1.00 73.19 161 VAL A CA 1
ATOM 1270 C C . VAL A 1 161 ? 22.185 -42.587 3.275 1.00 73.19 161 VAL A C 1
ATOM 1272 O O . VAL A 1 161 ? 22.465 -43.398 2.394 1.00 73.19 161 VAL A O 1
ATOM 1275 N N . LYS A 1 162 ? 21.218 -41.683 3.122 1.00 70.50 162 LYS A N 1
ATOM 1276 C CA . LYS A 1 162 ? 20.494 -41.492 1.863 1.00 70.50 162 LYS A CA 1
ATOM 1277 C C . LYS A 1 162 ? 21.276 -40.537 0.965 1.00 70.50 162 LYS A C 1
ATOM 1279 O O . LYS A 1 162 ? 21.542 -39.407 1.366 1.00 70.50 162 LYS A O 1
ATOM 1284 N N . ARG A 1 163 ? 21.621 -40.973 -0.251 1.00 76.25 163 ARG A N 1
ATOM 1285 C CA . ARG A 1 163 ? 22.263 -40.148 -1.292 1.00 76.25 163 ARG A CA 1
ATOM 1286 C C . ARG A 1 163 ? 21.320 -39.935 -2.471 1.00 76.25 163 ARG A C 1
ATOM 1288 O O . ARG A 1 163 ? 20.721 -40.888 -2.958 1.00 76.25 163 ARG A O 1
ATOM 1295 N N . CYS A 1 164 ? 21.239 -38.702 -2.954 1.00 76.50 164 CYS A N 1
ATOM 1296 C CA . CYS A 1 164 ? 20.617 -38.362 -4.228 1.00 76.50 164 CYS A CA 1
ATOM 1297 C C . CYS A 1 164 ? 21.691 -38.208 -5.322 1.00 76.50 164 CYS A C 1
ATOM 1299 O O . CYS A 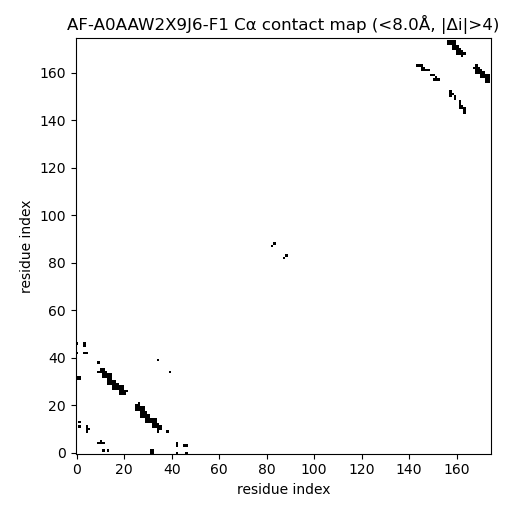1 164 ? 22.853 -37.912 -5.035 1.00 76.50 164 CYS A O 1
ATOM 1301 N N . ARG A 1 165 ? 21.314 -38.386 -6.595 1.00 67.25 165 ARG A N 1
ATOM 1302 C CA . ARG A 1 165 ? 22.245 -38.319 -7.741 1.00 67.25 165 ARG A CA 1
ATOM 1303 C C . ARG A 1 165 ? 22.825 -36.922 -7.996 1.00 67.25 165 ARG A C 1
ATOM 1305 O O . ARG A 1 165 ? 23.868 -36.825 -8.630 1.00 67.25 165 ARG A O 1
ATOM 1312 N N . CYS A 1 166 ? 22.211 -35.873 -7.452 1.00 75.06 1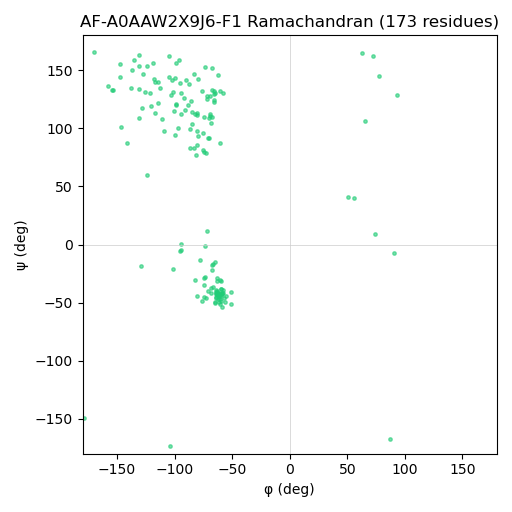66 CYS A N 1
ATOM 1313 C CA . CYS A 1 166 ? 22.753 -34.510 -7.430 1.00 75.06 166 CYS A CA 1
ATOM 1314 C C . CYS A 1 166 ? 23.908 -34.305 -6.426 1.00 75.06 166 CYS A C 1
ATOM 1316 O O . CYS A 1 166 ? 24.441 -33.205 -6.321 1.00 75.06 166 CYS A O 1
ATOM 1318 N N . GLY A 1 167 ? 24.285 -35.337 -5.660 1.00 68.56 167 GLY A N 1
ATOM 1319 C CA . GLY A 1 167 ? 25.330 -35.267 -4.634 1.00 68.56 167 GLY A CA 1
ATOM 1320 C C . GLY A 1 167 ? 24.826 -34.886 -3.238 1.00 68.56 167 GLY A C 1
ATOM 1321 O O . GLY A 1 167 ? 25.588 -34.978 -2.279 1.00 68.56 167 GLY A O 1
ATOM 1322 N N . PHE A 1 168 ? 23.549 -34.518 -3.088 1.00 69.00 168 PHE A N 1
ATOM 1323 C CA . PHE A 1 168 ? 22.943 -34.277 -1.777 1.00 69.00 168 PHE A CA 1
ATOM 1324 C C . PHE A 1 168 ? 22.870 -35.573 -0.955 1.00 69.00 168 PHE A C 1
ATOM 1326 O O . PHE A 1 168 ? 22.412 -36.607 -1.451 1.00 69.00 168 PHE A O 1
ATOM 1333 N N . SER A 1 169 ? 23.301 -35.525 0.309 1.00 74.38 169 SER A N 1
ATOM 1334 C CA . SER A 1 169 ? 23.281 -36.680 1.210 1.00 74.38 169 SER A CA 1
ATOM 1335 C C . SER A 1 169 ? 22.817 -36.313 2.614 1.00 74.38 169 SER A C 1
ATOM 1337 O O . SER A 1 169 ? 23.323 -35.350 3.187 1.00 74.38 169 SER A O 1
ATOM 1339 N N . VAL A 1 170 ? 21.931 -37.125 3.189 1.00 75.94 170 VAL A N 1
ATOM 1340 C CA . VAL A 1 170 ? 21.441 -36.977 4.567 1.00 75.94 170 VAL A CA 1
ATOM 1341 C C . VAL A 1 170 ? 21.752 -38.251 5.342 1.00 75.94 170 VAL A C 1
ATOM 1343 O O . VAL A 1 170 ? 21.453 -39.353 4.876 1.00 75.94 170 VAL A O 1
ATOM 1346 N N . GLN A 1 171 ? 22.353 -38.089 6.519 1.00 73.62 171 GLN A N 1
ATOM 1347 C CA . GLN A 1 171 ? 22.603 -39.165 7.476 1.00 73.62 171 GLN A CA 1
ATOM 1348 C C . GLN A 1 171 ? 21.535 -39.118 8.569 1.00 73.62 171 GLN A C 1
ATOM 1350 O O . GLN A 1 171 ? 21.127 -38.029 8.976 1.00 73.62 171 GLN A O 1
ATOM 1355 N N . PHE A 1 172 ? 21.091 -40.277 9.045 1.00 71.69 172 PHE A N 1
ATOM 1356 C CA . PHE A 1 172 ? 20.233 -40.371 10.221 1.00 71.69 172 PHE A CA 1
ATOM 1357 C C . PHE A 1 172 ? 20.499 -41.656 11.003 1.00 71.69 172 PHE A C 1
ATOM 1359 O O . PHE A 1 172 ? 20.768 -42.716 10.435 1.00 71.69 172 PHE A O 1
ATOM 1366 N N . GLU A 1 173 ? 20.399 -41.536 12.319 1.00 68.50 173 GLU A N 1
ATOM 1367 C CA . GLU A 1 173 ? 20.427 -42.644 13.267 1.00 68.50 173 GLU A CA 1
ATOM 1368 C C . GLU A 1 173 ? 18.993 -43.136 13.491 1.00 68.50 173 GLU A C 1
ATOM 1370 O O . GLU A 1 173 ? 18.048 -42.343 13.529 1.00 68.50 173 GLU A O 1
ATOM 1375 N N . THR A 1 174 ? 18.820 -44.451 13.619 1.00 58.97 174 THR A N 1
ATOM 1376 C CA . THR A 1 174 ? 17.541 -45.039 14.040 1.00 58.97 174 THR A CA 1
ATOM 1377 C C . THR A 1 174 ? 17.614 -45.353 15.530 1.00 58.97 174 THR A C 1
ATOM 1379 O O . THR A 1 174 ? 18.504 -46.089 15.952 1.00 58.97 174 THR A O 1
ATOM 1382 N N . LEU A 1 175 ? 16.706 -44.740 16.299 1.00 49.31 175 LEU A N 1
ATOM 1383 C CA . LEU A 1 175 ? 16.461 -45.019 17.721 1.00 49.31 175 LEU A CA 1
ATOM 1384 C C . LEU A 1 175 ? 15.728 -46.356 17.906 1.00 49.31 175 LEU A C 1
ATOM 1386 O O . LEU A 1 175 ? 14.850 -46.648 17.059 1.00 49.31 175 LEU A O 1
#

Mean predicted aligned error: 19.95 Å

pLDDT: mean 72.64, std 24.16, range [29.8, 98.38]